Protein AF-Q89GB3-F1 (afdb_monomer_lite)

pLDDT: mean 79.5, std 18.06, range [27.39, 97.56]

Sequence (181 aa):
MRTFLKKSIYDAEAQQARMQLLAVPLQLFRGLWDDLVTPKASRITFDMIQGRFGPLIEELFGLLEPVVPPRIIGGGARPPLVRAFGYGGSFIPAARQIIIEAGRSLTMIEADYHGVRRLMEPYKLEYKVRKKDNRGFEYFWAYDCTGGRTSGPGIKSFFSDELRNITATNRSFAPRDQVMF

Foldseek 3Di:
DQVVLVVDLCNVPVVLVLVVQVPDPLVVCQVVLVVDDDDPVPNDHSVNCVVCSNVVSVVVCVVVDPPPPPPDPDDDDDDPPPPPPDPPQPDDPVLVVQLVVCLVVQFWKWWQAPNDIWTWRWADWDWDQDPVVRHIWIKTWTFTCCADPPGHTGIDIDTSSRTHPMDTDPDGDDDPDHHDD

Organism: Bradyrhizobium diazoefficiens (strain JCM 10833 / BCRC 13528 / IAM 13628 / NBRC 14792 / USDA 110) (NCBI:txid224911)

Secondary structure (DSSP, 8-state):
-HHHHHHSTTTT-HHHHHHHHHT--GGGGHHHHHT----GGG---HHHHHHHHHHHHHHHHHTTS---------S-----------------HHHHHHHHHHHHTTEEEEEEETTEEEEEEEEEEEEEEETTTTEEEEEEEEEESS--SS--SEEEEEEGGG-EEEEEEEEE---SS--B-

Structure (mmCIF, N/CA/C/O backbone):
data_AF-Q89GB3-F1
#
_entry.id   AF-Q89GB3-F1
#
loop_
_atom_site.group_PDB
_atom_site.id
_atom_site.type_symbol
_atom_site.label_atom_id
_atom_site.label_alt_id
_atom_site.label_comp_id
_atom_site.label_asym_id
_atom_site.label_entity_id
_atom_site.label_seq_id
_atom_site.pdbx_PDB_ins_code
_atom_site.Cartn_x
_atom_site.Cartn_y
_atom_site.Cartn_z
_atom_site.occupancy
_atom_site.B_iso_or_equiv
_atom_site.auth_seq_id
_atom_site.auth_comp_id
_atom_site.auth_asym_id
_atom_site.auth_atom_id
_atom_site.pdbx_PDB_model_num
ATOM 1 N N . MET A 1 1 ? 10.557 15.218 -15.407 1.00 70.69 1 MET A N 1
ATOM 2 C CA . MET A 1 1 ? 10.503 14.937 -13.955 1.00 70.69 1 MET A CA 1
ATOM 3 C C . MET A 1 1 ? 9.578 15.884 -13.171 1.00 70.69 1 MET A C 1
ATOM 5 O O . MET A 1 1 ? 8.633 15.404 -12.565 1.00 70.69 1 MET A O 1
ATOM 9 N N . ARG A 1 2 ? 9.737 17.218 -13.225 1.00 76.69 2 ARG A N 1
ATOM 10 C CA . ARG A 1 2 ? 8.877 18.163 -12.464 1.00 76.69 2 ARG A CA 1
ATOM 11 C C . ARG A 1 2 ? 7.362 17.998 -12.696 1.00 76.69 2 ARG A C 1
ATOM 13 O O . ARG A 1 2 ? 6.583 18.132 -11.762 1.00 76.69 2 ARG A O 1
ATOM 20 N N . THR A 1 3 ? 6.943 17.669 -13.921 1.00 81.69 3 THR A N 1
ATOM 21 C CA . THR A 1 3 ? 5.533 17.374 -14.245 1.00 81.69 3 THR A CA 1
ATOM 22 C C . THR A 1 3 ? 5.032 16.093 -13.582 1.00 81.69 3 THR A C 1
ATOM 24 O O . THR A 1 3 ? 3.905 16.076 -13.103 1.00 81.69 3 THR A O 1
ATOM 27 N N . PHE A 1 4 ? 5.860 15.044 -13.526 1.00 81.19 4 PHE A N 1
ATOM 28 C CA . PHE A 1 4 ? 5.515 13.785 -12.860 1.00 81.19 4 PHE A CA 1
ATOM 29 C C . PHE A 1 4 ? 5.270 14.024 -11.369 1.00 81.19 4 PHE A C 1
ATOM 31 O O . PHE A 1 4 ? 4.202 13.685 -10.875 1.00 81.19 4 PHE A O 1
ATOM 38 N N . LEU A 1 5 ? 6.196 14.711 -10.692 1.00 80.44 5 LEU A N 1
ATOM 39 C CA . LEU A 1 5 ? 6.064 15.028 -9.269 1.00 80.44 5 LEU A CA 1
ATOM 40 C C . LEU A 1 5 ? 4.783 15.819 -8.975 1.00 80.44 5 LEU A C 1
ATOM 42 O O . LEU A 1 5 ? 3.970 15.356 -8.180 1.00 80.44 5 LEU A O 1
ATOM 46 N N . LYS A 1 6 ? 4.528 16.906 -9.717 1.00 78.06 6 LYS A N 1
ATOM 47 C CA . LYS A 1 6 ? 3.302 17.720 -9.599 1.00 78.06 6 LYS A CA 1
ATOM 48 C C . LYS A 1 6 ? 1.997 16.968 -9.868 1.00 78.06 6 LYS A C 1
ATOM 50 O O . LYS A 1 6 ? 0.943 17.389 -9.401 1.00 78.06 6 LYS A O 1
ATOM 55 N N . LYS A 1 7 ? 2.034 15.932 -10.708 1.00 78.38 7 LYS A N 1
ATOM 56 C CA . LYS A 1 7 ? 0.864 15.103 -11.042 1.00 78.38 7 LYS A CA 1
ATOM 57 C C . LYS A 1 7 ? 0.724 13.894 -10.118 1.00 78.38 7 LYS A C 1
ATOM 59 O O . LYS A 1 7 ? -0.302 13.225 -10.165 1.00 78.38 7 LYS A O 1
ATOM 64 N N . SER A 1 8 ? 1.733 13.629 -9.297 1.00 72.94 8 SER A N 1
ATOM 65 C CA . SER A 1 8 ? 1.753 12.556 -8.313 1.00 72.94 8 SER A CA 1
ATOM 66 C C . SER A 1 8 ? 1.441 13.082 -6.913 1.00 72.94 8 SER A C 1
ATOM 68 O O . SER A 1 8 ? 1.284 14.280 -6.686 1.00 72.94 8 SER A O 1
ATOM 70 N N . ILE A 1 9 ? 1.411 12.165 -5.953 1.00 71.81 9 ILE A N 1
ATOM 71 C CA . ILE A 1 9 ? 1.274 12.479 -4.531 1.00 71.81 9 ILE A CA 1
ATOM 72 C C . ILE A 1 9 ? 2.599 12.910 -3.872 1.00 71.81 9 ILE A C 1
ATOM 74 O O . ILE A 1 9 ? 2.617 13.219 -2.685 1.00 71.81 9 ILE A O 1
ATOM 78 N N . TYR A 1 10 ? 3.695 12.932 -4.640 1.00 73.75 10 TYR A N 1
ATOM 79 C CA . TYR A 1 10 ? 5.068 13.104 -4.160 1.00 73.75 10 TYR A CA 1
ATOM 80 C C . TYR A 1 10 ? 5.682 14.470 -4.505 1.00 73.75 10 TYR A C 1
ATOM 82 O O . TYR A 1 10 ? 6.902 14.607 -4.471 1.00 73.75 10 TYR A O 1
ATOM 90 N N . ASP A 1 11 ? 4.877 15.485 -4.849 1.00 71.44 11 ASP A N 1
ATOM 91 C CA . ASP A 1 11 ? 5.375 16.812 -5.266 1.00 71.44 11 ASP A CA 1
ATOM 92 C C . ASP A 1 11 ? 6.376 17.409 -4.262 1.00 71.44 11 ASP A C 1
ATOM 94 O O . ASP A 1 11 ? 7.478 17.815 -4.630 1.00 71.44 11 ASP A O 1
ATOM 98 N N . ALA A 1 12 ? 6.031 17.377 -2.972 1.00 68.94 12 ALA A N 1
ATOM 99 C CA . ALA A 1 12 ? 6.887 17.872 -1.895 1.00 68.94 12 ALA A CA 1
ATOM 100 C C . ALA A 1 12 ? 8.022 16.904 -1.495 1.00 68.94 12 ALA A C 1
ATOM 102 O O . ALA A 1 12 ? 8.939 17.302 -0.779 1.00 68.94 12 ALA A O 1
ATOM 103 N N . GLU A 1 13 ? 7.965 15.637 -1.917 1.00 74.62 13 GLU A N 1
ATOM 104 C CA . GLU A 1 13 ? 8.767 14.538 -1.360 1.00 74.62 13 GLU A CA 1
ATOM 105 C C . GLU A 1 13 ? 9.321 13.625 -2.470 1.00 74.62 13 GLU A C 1
ATOM 107 O O . GLU A 1 13 ? 9.108 12.414 -2.491 1.00 74.62 13 GLU A O 1
ATOM 112 N N . ALA A 1 14 ? 10.080 14.211 -3.403 1.00 80.06 14 ALA A N 1
ATOM 113 C CA . ALA A 1 14 ? 10.637 13.509 -4.566 1.00 80.06 14 ALA A CA 1
ATOM 114 C C . ALA A 1 14 ? 11.432 12.237 -4.207 1.00 80.06 14 ALA A C 1
ATOM 116 O O . ALA A 1 14 ? 11.339 11.228 -4.904 1.00 80.06 14 ALA A O 1
ATOM 117 N N . GLN A 1 15 ? 12.169 12.246 -3.093 1.00 79.38 15 GLN A N 1
ATOM 118 C CA . GLN A 1 15 ? 12.932 11.076 -2.644 1.00 79.38 15 GLN A CA 1
ATOM 119 C C . GLN A 1 15 ? 12.036 9.878 -2.301 1.00 79.38 15 GLN A C 1
ATOM 121 O O . GLN A 1 15 ? 12.431 8.734 -2.521 1.00 79.38 15 GLN A O 1
ATOM 126 N N . GLN A 1 16 ? 10.801 10.107 -1.843 1.00 74.25 16 GLN A N 1
ATOM 127 C CA . GLN A 1 16 ? 9.854 9.012 -1.637 1.00 74.25 16 GLN A CA 1
ATOM 128 C C . GLN A 1 16 ? 9.406 8.395 -2.963 1.00 74.25 16 GLN A C 1
ATOM 130 O O . GLN A 1 16 ? 9.370 7.171 -3.073 1.00 74.25 16 GLN A O 1
ATOM 135 N N . ALA A 1 17 ? 9.141 9.212 -3.990 1.00 81.69 17 ALA A N 1
ATOM 136 C CA . ALA A 1 17 ? 8.826 8.705 -5.326 1.00 81.69 17 ALA A CA 1
ATOM 137 C C . ALA A 1 17 ? 9.964 7.846 -5.894 1.00 81.69 17 ALA A C 1
ATOM 139 O O . ALA A 1 17 ? 9.706 6.792 -6.472 1.00 81.69 17 ALA A O 1
ATOM 140 N N . ARG A 1 18 ? 11.221 8.262 -5.684 1.00 84.31 18 ARG A N 1
ATOM 141 C CA . ARG A 1 18 ? 12.405 7.474 -6.059 1.00 84.31 18 ARG A CA 1
ATOM 142 C C . ARG A 1 18 ? 12.393 6.104 -5.386 1.00 84.31 18 ARG A C 1
ATOM 144 O O . ARG A 1 18 ? 12.472 5.093 -6.076 1.00 84.31 18 ARG A O 1
ATOM 151 N N . MET A 1 19 ? 12.234 6.064 -4.060 1.00 81.62 19 MET A N 1
ATOM 152 C CA . MET A 1 19 ? 12.183 4.801 -3.313 1.00 81.62 19 MET A CA 1
ATOM 153 C C . MET A 1 19 ? 11.048 3.886 -3.790 1.00 81.62 19 MET A C 1
ATOM 155 O O . MET A 1 19 ? 11.241 2.678 -3.872 1.00 81.62 19 MET A O 1
ATOM 159 N N . GLN A 1 20 ? 9.886 4.445 -4.145 1.00 79.12 20 GLN A N 1
ATOM 160 C CA . GLN A 1 20 ? 8.773 3.664 -4.696 1.00 79.12 20 GLN A CA 1
ATOM 161 C C . GLN A 1 20 ? 9.097 3.019 -6.027 1.00 79.12 20 GLN A C 1
ATOM 163 O O . GLN A 1 20 ? 8.836 1.835 -6.213 1.00 79.12 20 GLN A O 1
ATOM 168 N N . LEU A 1 21 ? 9.645 3.803 -6.951 1.00 86.25 21 LEU A N 1
ATOM 169 C CA . LEU A 1 21 ? 9.973 3.310 -8.278 1.00 86.25 21 LEU A CA 1
ATOM 170 C C . LEU A 1 21 ? 11.016 2.197 -8.177 1.00 86.25 21 LEU A C 1
ATOM 172 O O . LEU A 1 21 ? 10.836 1.155 -8.791 1.00 86.25 21 LEU A O 1
ATOM 176 N N . LEU A 1 22 ? 12.029 2.362 -7.324 1.00 87.12 22 LEU A N 1
ATOM 177 C CA . LEU A 1 22 ? 13.048 1.338 -7.081 1.00 87.12 22 LEU A CA 1
ATOM 178 C C . LEU A 1 22 ? 12.510 0.078 -6.383 1.00 87.12 22 LEU A C 1
ATOM 180 O O . LEU A 1 22 ? 13.074 -0.996 -6.565 1.00 87.12 22 LEU A O 1
ATOM 184 N N . ALA A 1 23 ? 11.426 0.184 -5.611 1.00 82.12 23 ALA A N 1
ATOM 185 C CA . ALA A 1 23 ? 10.807 -0.951 -4.926 1.00 82.12 23 ALA A CA 1
ATOM 186 C C . ALA A 1 23 ? 9.900 -1.808 -5.831 1.00 82.12 23 ALA A C 1
ATOM 188 O O . ALA A 1 23 ? 9.367 -2.817 -5.370 1.00 82.12 23 ALA A O 1
ATOM 189 N N . VAL A 1 24 ? 9.693 -1.429 -7.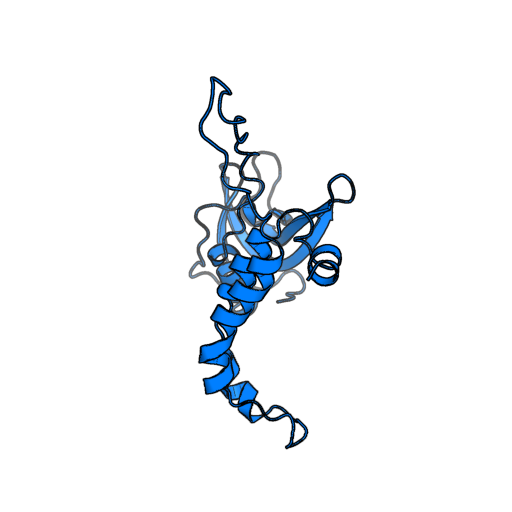099 1.00 84.38 24 VAL A N 1
ATOM 190 C CA . VAL A 1 24 ? 8.841 -2.186 -8.026 1.00 84.38 24 VAL A CA 1
ATOM 191 C C . VAL A 1 24 ? 9.457 -3.568 -8.305 1.00 84.38 24 VAL A C 1
ATOM 193 O O . VAL A 1 24 ? 10.571 -3.645 -8.830 1.00 84.38 24 VAL A O 1
ATOM 196 N N . PRO A 1 25 ? 8.739 -4.678 -8.039 1.00 82.94 25 PRO A N 1
ATOM 197 C CA . PRO A 1 25 ? 9.232 -6.026 -8.302 1.00 82.94 25 PRO A CA 1
ATOM 198 C C . PRO A 1 25 ? 9.104 -6.363 -9.797 1.00 82.94 25 PRO A C 1
ATOM 200 O O . PRO A 1 25 ? 8.231 -7.128 -10.205 1.00 82.94 25 PRO A O 1
ATOM 203 N N . LEU A 1 26 ? 9.982 -5.787 -10.629 1.00 87.00 26 LEU A N 1
ATOM 204 C CA . LEU A 1 26 ? 9.933 -5.907 -12.095 1.00 87.00 26 LEU A CA 1
ATOM 205 C C . LEU A 1 26 ? 9.811 -7.352 -12.586 1.00 87.00 26 LEU A C 1
ATOM 207 O O . LEU A 1 26 ? 9.133 -7.603 -13.577 1.00 87.00 26 LEU A O 1
ATOM 211 N N . GLN A 1 27 ? 10.412 -8.305 -11.871 1.00 85.94 27 GLN A N 1
ATOM 212 C CA . GLN A 1 27 ? 10.393 -9.724 -12.222 1.00 85.94 27 GLN A CA 1
ATOM 213 C C . GLN A 1 27 ? 8.976 -10.298 -12.378 1.00 85.94 27 GLN A C 1
ATOM 215 O O . GLN A 1 27 ? 8.769 -11.161 -13.230 1.00 85.94 27 GLN A O 1
ATOM 220 N N . LEU A 1 28 ? 7.995 -9.796 -11.617 1.00 84.25 28 LEU A N 1
ATOM 221 C CA . LEU A 1 28 ? 6.600 -10.245 -11.712 1.00 84.25 28 LEU A CA 1
ATOM 222 C C . LEU A 1 28 ? 5.970 -9.928 -13.075 1.00 84.25 28 LEU A C 1
ATOM 224 O O . LEU A 1 28 ? 5.024 -10.590 -13.488 1.00 84.25 28 LEU A O 1
ATOM 228 N N . PHE A 1 29 ? 6.513 -8.948 -13.798 1.00 87.44 29 PHE A N 1
ATOM 229 C CA . PHE A 1 29 ? 6.014 -8.538 -15.106 1.00 87.44 29 PHE A CA 1
ATOM 230 C C . PHE A 1 29 ? 6.623 -9.331 -16.262 1.00 87.44 29 PHE A C 1
ATOM 232 O O . PHE A 1 29 ? 6.220 -9.105 -17.397 1.00 87.44 29 PHE A O 1
ATOM 239 N N . ARG A 1 30 ? 7.560 -10.261 -16.016 1.00 86.25 30 ARG A N 1
ATOM 240 C CA . ARG A 1 30 ? 8.229 -11.010 -17.093 1.00 86.25 30 ARG A CA 1
ATOM 241 C C . ARG A 1 30 ? 7.231 -11.737 -17.995 1.00 86.25 30 ARG A C 1
ATOM 243 O O . ARG A 1 30 ? 7.319 -11.593 -19.205 1.00 86.25 30 ARG A O 1
ATOM 250 N N . GLY A 1 31 ? 6.264 -12.448 -17.411 1.00 86.00 31 GLY A N 1
ATOM 251 C CA . GLY A 1 31 ? 5.242 -13.163 -18.185 1.00 86.00 31 GLY A CA 1
ATOM 252 C C . GLY A 1 31 ? 4.360 -12.228 -19.017 1.00 86.00 31 GLY A C 1
ATOM 253 O O . GLY A 1 31 ? 4.071 -12.521 -20.166 1.00 86.00 31 GLY A O 1
ATOM 254 N N . LEU A 1 32 ? 4.015 -11.057 -18.470 1.00 85.62 32 LEU A N 1
ATOM 255 C CA . LEU A 1 32 ? 3.232 -10.036 -19.178 1.00 85.62 32 LEU A CA 1
ATOM 256 C C . LEU A 1 32 ? 4.041 -9.318 -20.267 1.00 85.62 32 LEU A C 1
ATOM 258 O O . LEU A 1 32 ? 3.467 -8.724 -21.177 1.00 85.62 32 LEU A O 1
ATOM 262 N N . TRP A 1 33 ? 5.372 -9.325 -20.161 1.00 87.25 33 TRP A N 1
ATOM 263 C CA . TRP A 1 33 ? 6.248 -8.621 -21.092 1.00 87.25 33 TRP A CA 1
ATOM 264 C C . TRP A 1 33 ? 6.216 -9.236 -22.489 1.00 87.25 33 TRP A C 1
ATOM 266 O O . TRP A 1 33 ? 6.297 -8.516 -23.486 1.00 87.25 33 TRP A O 1
ATOM 276 N N . ASP A 1 34 ? 6.071 -10.557 -22.558 1.00 82.69 34 ASP A N 1
ATOM 277 C CA . ASP A 1 34 ? 6.014 -11.291 -23.820 1.00 82.69 34 ASP A CA 1
ATOM 278 C C . ASP A 1 34 ? 4.679 -11.087 -24.554 1.00 82.69 34 ASP A C 1
ATOM 280 O O . ASP A 1 34 ? 4.653 -11.106 -25.788 1.00 82.69 34 ASP A O 1
ATOM 284 N N . ASP A 1 35 ? 3.615 -10.768 -23.812 1.00 86.25 35 ASP A N 1
ATOM 285 C CA . ASP A 1 35 ? 2.279 -10.465 -24.337 1.00 86.25 35 ASP A CA 1
ATOM 286 C C . ASP A 1 35 ? 2.132 -9.009 -24.824 1.00 86.25 35 ASP A C 1
ATOM 288 O O . ASP A 1 35 ? 1.107 -8.623 -25.397 1.00 86.25 35 ASP A O 1
ATOM 292 N N . LEU A 1 36 ? 3.148 -8.164 -24.611 1.00 84.38 36 LEU A N 1
ATOM 293 C CA . LEU A 1 36 ? 3.083 -6.741 -24.928 1.00 84.38 36 LEU A CA 1
ATOM 294 C C . LEU A 1 36 ? 3.081 -6.497 -26.449 1.00 84.38 36 LEU A C 1
ATOM 296 O O . LEU A 1 36 ? 4.088 -6.663 -27.146 1.00 84.38 36 LEU A O 1
ATOM 300 N N . VAL A 1 37 ? 1.957 -6.004 -26.972 1.00 85.88 37 VAL A N 1
ATOM 301 C CA . VAL A 1 37 ? 1.833 -5.615 -28.383 1.00 85.88 37 VAL A CA 1
ATOM 302 C C . VAL A 1 37 ? 2.555 -4.288 -28.619 1.00 85.88 37 VAL A C 1
ATOM 304 O O . VAL A 1 37 ? 2.092 -3.226 -28.207 1.00 85.88 37 VAL A O 1
ATOM 307 N N . THR A 1 38 ? 3.700 -4.338 -29.304 1.00 84.75 38 THR A N 1
ATOM 308 C CA . THR A 1 38 ? 4.508 -3.154 -29.637 1.00 84.75 38 THR A CA 1
ATOM 309 C C . THR A 1 38 ? 5.015 -3.195 -31.080 1.00 84.75 38 THR A C 1
ATOM 311 O O . THR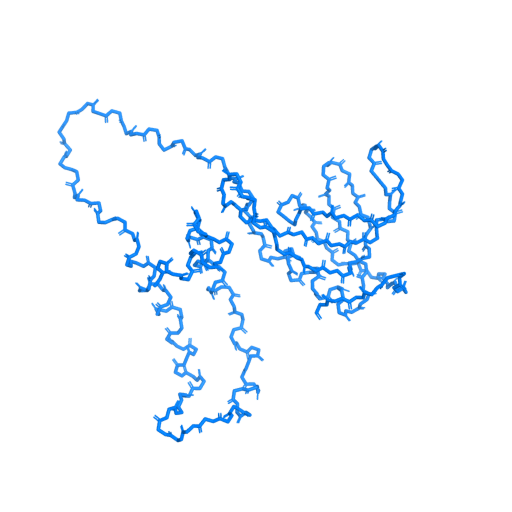 A 1 38 ? 5.232 -4.278 -31.635 1.00 84.75 38 THR A O 1
ATOM 314 N N . PRO A 1 39 ? 5.236 -2.032 -31.724 1.00 86.81 39 PRO A N 1
ATOM 315 C CA . PRO A 1 39 ? 5.931 -1.977 -33.005 1.00 86.81 39 PRO A CA 1
ATOM 316 C C . PRO A 1 39 ? 7.321 -2.613 -32.892 1.00 86.81 39 PRO A C 1
ATOM 318 O O . PRO A 1 39 ? 8.047 -2.340 -31.938 1.00 86.81 39 PRO A O 1
ATOM 321 N N . LYS A 1 40 ? 7.733 -3.411 -33.890 1.00 79.19 40 LYS A N 1
ATOM 322 C CA . LYS A 1 40 ? 9.026 -4.131 -33.870 1.00 79.19 40 LYS A CA 1
ATOM 323 C C . LYS A 1 40 ? 10.223 -3.217 -33.569 1.00 79.19 40 LYS A C 1
ATOM 325 O O . LYS A 1 40 ? 11.124 -3.622 -32.846 1.00 79.19 40 LYS A O 1
ATOM 330 N N . ALA A 1 41 ? 10.204 -1.986 -34.082 1.00 81.69 41 ALA A N 1
ATOM 331 C CA . ALA A 1 41 ? 11.261 -0.993 -33.878 1.00 81.69 41 ALA A CA 1
ATOM 332 C C . ALA A 1 41 ? 11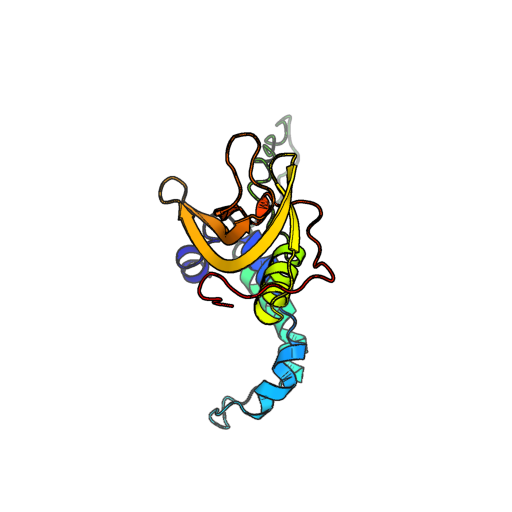.367 -0.473 -32.430 1.00 81.69 41 ALA A C 1
ATOM 334 O O . ALA A 1 41 ? 12.399 0.066 -32.046 1.00 81.69 41 ALA A O 1
ATOM 335 N N . SER A 1 42 ? 10.316 -0.632 -31.626 1.00 82.12 42 SER A N 1
ATOM 336 C CA . SER A 1 42 ? 10.244 -0.178 -30.233 1.00 82.12 42 SER A CA 1
ATOM 337 C C . SER A 1 42 ? 10.330 -1.337 -29.236 1.00 82.12 42 SER A C 1
ATOM 339 O O . SER A 1 42 ? 10.079 -1.138 -28.048 1.00 82.12 42 SER A O 1
ATOM 341 N N . ARG A 1 43 ? 10.661 -2.552 -29.699 1.00 80.06 43 ARG A N 1
ATOM 342 C CA . ARG A 1 43 ? 10.719 -3.742 -28.848 1.00 80.06 43 ARG A CA 1
ATOM 343 C C . ARG A 1 43 ? 11.970 -3.699 -27.972 1.00 80.06 43 ARG A C 1
ATOM 345 O O . ARG A 1 43 ? 13.087 -3.906 -28.433 1.00 80.06 43 ARG A O 1
ATOM 352 N N . ILE A 1 44 ? 11.756 -3.441 -26.690 1.00 86.75 44 ILE A N 1
ATOM 353 C CA . ILE A 1 44 ? 12.775 -3.466 -25.643 1.00 86.75 44 ILE A CA 1
ATOM 354 C C . ILE A 1 44 ? 12.702 -4.843 -24.972 1.00 86.75 44 ILE A C 1
ATOM 356 O O . ILE A 1 44 ? 11.618 -5.288 -24.585 1.00 86.75 44 ILE A O 1
ATOM 360 N N . THR A 1 45 ? 13.834 -5.541 -24.856 1.00 88.69 45 THR A N 1
ATOM 361 C CA . THR A 1 45 ? 13.871 -6.841 -24.171 1.00 88.69 45 THR A CA 1
ATOM 362 C C . THR A 1 45 ? 13.704 -6.660 -22.667 1.00 88.69 45 THR A C 1
ATOM 364 O O . THR A 1 45 ? 14.171 -5.675 -22.089 1.00 88.69 45 THR A O 1
ATOM 367 N N . PHE A 1 46 ? 13.061 -7.631 -22.019 1.00 90.56 46 PHE A N 1
ATOM 368 C CA . PHE A 1 46 ? 12.846 -7.584 -20.575 1.00 90.56 46 PHE A CA 1
ATOM 369 C C . PHE A 1 46 ? 14.172 -7.510 -19.803 1.00 90.56 46 PHE A C 1
ATOM 371 O O . PHE A 1 46 ? 14.315 -6.680 -18.909 1.00 90.56 46 PHE A O 1
ATOM 378 N N . ASP A 1 47 ? 15.178 -8.296 -20.206 1.00 90.56 47 ASP A N 1
ATOM 379 C CA . ASP A 1 47 ? 16.502 -8.291 -19.567 1.00 90.56 47 ASP A CA 1
ATOM 380 C C . ASP A 1 47 ? 17.178 -6.913 -19.652 1.00 90.56 47 ASP A C 1
ATOM 382 O O . ASP A 1 47 ? 17.813 -6.463 -18.696 1.00 90.56 47 ASP A O 1
ATOM 386 N N . MET A 1 48 ? 16.990 -6.193 -20.767 1.00 89.62 48 MET A N 1
ATOM 387 C CA . MET A 1 48 ? 17.513 -4.834 -20.912 1.00 89.62 48 MET A CA 1
ATOM 388 C C . MET A 1 48 ? 16.845 -3.864 -19.933 1.00 89.62 48 MET A C 1
ATOM 390 O O . MET A 1 48 ? 17.525 -3.008 -19.370 1.00 89.62 48 MET A O 1
ATOM 394 N N . ILE A 1 49 ? 15.538 -3.991 -19.700 1.00 90.12 49 ILE A N 1
ATOM 395 C CA . ILE A 1 49 ? 14.824 -3.158 -18.720 1.00 90.12 49 ILE A CA 1
ATOM 396 C C . ILE A 1 49 ? 15.257 -3.508 -17.314 1.00 90.12 49 ILE A C 1
ATOM 398 O O . ILE A 1 49 ? 15.567 -2.609 -16.542 1.00 90.12 49 ILE A O 1
ATOM 402 N N . GLN A 1 50 ? 15.325 -4.794 -16.993 1.00 89.94 50 GLN A N 1
ATOM 403 C CA . GLN A 1 50 ? 15.737 -5.254 -15.677 1.00 89.94 50 GLN A CA 1
ATOM 404 C C . GLN A 1 50 ? 17.131 -4.721 -15.310 1.00 89.94 50 GLN A C 1
ATOM 406 O O . GLN A 1 50 ? 17.333 -4.275 -14.184 1.00 89.94 50 GLN A O 1
ATOM 411 N N . GLY A 1 51 ? 18.061 -4.679 -16.271 1.00 90.69 51 GLY A N 1
ATOM 412 C CA . GLY A 1 51 ? 19.394 -4.110 -16.065 1.00 90.69 51 GLY A CA 1
ATOM 413 C C . GLY A 1 51 ? 19.451 -2.577 -16.037 1.00 90.69 51 GLY A C 1
ATOM 414 O O . GLY A 1 51 ? 20.335 -2.016 -15.393 1.00 90.69 51 GLY A O 1
ATOM 415 N N . ARG A 1 52 ? 18.539 -1.876 -16.725 1.00 92.31 52 ARG A N 1
ATOM 416 C CA . ARG A 1 52 ? 18.607 -0.408 -16.887 1.00 92.31 52 ARG A CA 1
ATOM 417 C C . ARG A 1 52 ? 17.642 0.382 -16.021 1.00 92.31 52 ARG A C 1
ATOM 419 O O . ARG A 1 52 ? 17.877 1.565 -15.809 1.00 92.31 52 ARG A O 1
ATOM 426 N N . PHE A 1 53 ? 16.573 -0.227 -15.527 1.00 91.88 53 PHE A N 1
ATOM 427 C CA . PHE A 1 53 ? 15.515 0.495 -14.833 1.00 91.88 53 PHE A CA 1
ATOM 428 C C . PHE A 1 53 ? 16.035 1.215 -13.587 1.00 91.88 53 PHE A C 1
ATOM 430 O O . PHE A 1 53 ? 15.861 2.424 -13.480 1.00 91.88 53 PHE A O 1
ATOM 437 N N . GLY A 1 54 ? 16.732 0.507 -12.693 1.00 91.50 54 GLY A N 1
ATOM 438 C CA . GLY A 1 54 ? 17.334 1.106 -11.497 1.00 91.50 54 GLY A CA 1
ATOM 439 C C . GLY A 1 54 ? 18.252 2.289 -11.831 1.00 91.50 54 GLY A C 1
ATOM 440 O O . GLY A 1 54 ? 17.958 3.400 -11.393 1.00 91.50 54 GLY A O 1
ATOM 441 N N . PRO A 1 55 ? 19.297 2.097 -12.663 1.00 93.06 55 PRO A N 1
ATOM 442 C CA . PRO A 1 55 ? 20.182 3.180 -13.094 1.00 93.06 55 PRO A CA 1
ATOM 443 C C . PRO A 1 55 ? 19.456 4.379 -13.718 1.00 93.06 55 PRO A C 1
ATOM 445 O O . PRO A 1 55 ? 19.748 5.516 -13.366 1.00 93.06 55 PRO A O 1
ATOM 448 N N . LEU A 1 56 ? 18.459 4.148 -14.580 1.00 91.62 56 LEU A N 1
ATOM 449 C CA . LEU A 1 56 ? 17.680 5.231 -15.190 1.00 91.62 56 LEU A CA 1
ATOM 450 C C . LEU A 1 56 ? 16.878 6.023 -14.154 1.00 91.62 56 LEU A C 1
ATOM 452 O O . LEU A 1 56 ? 16.764 7.241 -14.274 1.00 91.62 56 LEU A O 1
ATOM 456 N N . ILE A 1 57 ? 16.316 5.356 -13.142 1.00 90.44 57 ILE A N 1
ATOM 457 C CA . ILE A 1 57 ? 15.653 6.045 -12.031 1.00 90.44 57 ILE A CA 1
ATOM 458 C C . ILE A 1 57 ? 16.673 6.876 -11.245 1.00 90.44 57 ILE A C 1
ATOM 460 O O . ILE A 1 57 ? 16.397 8.038 -10.953 1.00 90.44 57 ILE A O 1
ATOM 464 N N . GLU A 1 58 ? 17.856 6.338 -10.952 1.00 89.69 58 GLU A N 1
ATOM 465 C CA . GLU A 1 58 ? 18.915 7.088 -10.266 1.00 89.69 58 GLU A CA 1
ATOM 466 C C . GLU A 1 58 ? 19.330 8.345 -11.038 1.00 89.69 58 GLU A C 1
ATOM 468 O O . GLU A 1 58 ? 19.309 9.443 -10.485 1.00 89.69 58 GLU A O 1
ATOM 473 N N . GLU A 1 59 ? 19.613 8.216 -12.335 1.00 89.62 59 GLU A N 1
ATOM 474 C CA . GLU A 1 59 ? 19.955 9.343 -13.209 1.00 89.62 59 GLU A CA 1
ATOM 475 C C . GLU A 1 59 ? 18.839 10.395 -13.234 1.00 89.62 59 GLU A C 1
ATOM 477 O O . GLU A 1 59 ? 19.078 11.593 -13.074 1.00 89.62 59 GLU A O 1
ATOM 482 N N . LEU A 1 60 ? 17.593 9.947 -13.389 1.00 87.38 60 LEU A N 1
ATOM 483 C CA . LEU A 1 60 ? 16.429 10.815 -13.508 1.00 87.38 60 LEU A CA 1
ATOM 484 C C . LEU A 1 60 ? 16.168 11.636 -12.234 1.00 87.38 60 LEU A C 1
ATOM 486 O O . LEU A 1 60 ? 15.709 12.780 -12.329 1.00 87.38 60 LEU A O 1
ATOM 490 N N . PHE A 1 61 ? 16.439 11.069 -11.055 1.00 86.19 61 PHE A N 1
ATOM 491 C CA . PHE A 1 61 ? 16.333 11.778 -9.778 1.00 86.19 61 PHE A CA 1
ATOM 492 C C . PHE A 1 61 ? 17.601 12.560 -9.419 1.00 86.19 61 PHE A C 1
ATOM 494 O O . PHE A 1 61 ? 17.477 13.594 -8.765 1.00 86.19 61 PHE A O 1
ATOM 501 N N . GLY A 1 62 ? 18.777 12.168 -9.917 1.00 82.69 62 GLY A N 1
ATOM 502 C CA . GLY A 1 62 ? 20.005 12.963 -9.820 1.00 82.69 62 GLY A CA 1
ATOM 503 C C . GLY A 1 62 ? 19.860 14.353 -10.454 1.00 82.69 62 GLY A C 1
ATOM 504 O O . GLY A 1 62 ? 20.393 15.330 -9.939 1.00 82.69 62 GLY A O 1
ATOM 505 N N . LEU A 1 63 ? 19.028 14.487 -11.495 1.00 81.38 63 LEU A N 1
ATOM 506 C CA . LEU A 1 63 ? 18.675 15.785 -12.099 1.00 81.38 63 LEU A CA 1
ATOM 507 C C . LEU A 1 63 ? 17.909 16.737 -11.160 1.00 81.38 63 LEU A C 1
ATOM 509 O O . LEU A 1 63 ? 17.748 17.915 -11.483 1.00 81.38 63 LEU A O 1
ATOM 513 N N . LEU A 1 64 ? 17.364 16.234 -10.049 1.00 74.44 64 LEU A N 1
ATOM 514 C CA . LEU A 1 64 ? 16.647 17.030 -9.050 1.00 74.44 64 LEU A CA 1
ATOM 515 C C . LEU A 1 64 ? 17.519 17.420 -7.858 1.00 74.44 64 LEU A C 1
ATOM 517 O O . LEU A 1 64 ? 17.102 18.281 -7.079 1.00 74.44 64 LEU A O 1
ATOM 521 N N . GLU A 1 65 ? 18.678 16.784 -7.679 1.00 64.12 65 GLU A N 1
ATOM 522 C CA . GLU A 1 65 ? 19.562 17.128 -6.576 1.00 64.12 65 GLU A CA 1
ATOM 523 C C . GLU A 1 65 ? 20.136 18.529 -6.812 1.00 64.12 65 GLU A C 1
ATOM 525 O O . GLU A 1 65 ? 20.647 18.824 -7.897 1.00 64.12 65 GLU A O 1
ATOM 530 N N . PRO A 1 66 ? 20.042 19.441 -5.829 1.00 56.91 66 PRO A N 1
ATOM 531 C CA . PRO A 1 66 ? 20.732 20.708 -5.945 1.00 56.91 66 PRO A CA 1
ATOM 532 C C . PRO A 1 66 ? 22.228 20.412 -6.032 1.00 56.91 66 PRO A C 1
ATOM 534 O O . PRO A 1 66 ? 22.783 19.770 -5.142 1.00 56.91 66 PRO A O 1
ATOM 537 N N . VAL A 1 67 ? 22.888 20.909 -7.081 1.00 49.00 67 VAL A N 1
ATOM 538 C CA . VAL A 1 67 ? 24.351 20.992 -7.116 1.00 49.00 67 VAL A CA 1
ATOM 539 C C . VAL A 1 67 ? 24.750 21.813 -5.896 1.00 49.00 67 VAL A C 1
ATOM 541 O O . VAL A 1 67 ? 24.565 23.028 -5.876 1.00 49.00 67 VAL A O 1
ATOM 544 N N . VAL A 1 68 ? 25.219 21.154 -4.837 1.00 50.53 68 VAL A N 1
ATOM 545 C CA . VAL A 1 68 ? 25.791 21.840 -3.683 1.00 50.53 68 VAL A CA 1
ATOM 546 C C . VAL A 1 68 ? 27.176 22.287 -4.144 1.00 50.53 68 VAL A C 1
ATOM 548 O O . VAL A 1 68 ? 28.044 21.427 -4.301 1.00 50.53 68 VAL A O 1
ATOM 551 N N . PRO A 1 69 ? 27.424 23.585 -4.418 1.00 43.41 69 PRO A N 1
ATOM 552 C CA . PRO A 1 69 ? 28.787 24.017 -4.676 1.00 43.41 69 PRO A CA 1
ATOM 553 C C . PRO A 1 69 ? 29.627 23.655 -3.444 1.00 43.41 69 PRO A C 1
ATOM 555 O O . PRO A 1 69 ? 29.127 23.804 -2.320 1.00 43.41 69 PRO A O 1
ATOM 558 N N . PRO A 1 70 ? 30.868 23.165 -3.615 1.00 43.53 70 PRO A N 1
ATOM 559 C CA . PRO A 1 70 ? 31.723 22.842 -2.484 1.00 43.53 70 PRO A CA 1
ATOM 560 C C . PRO A 1 70 ? 31.836 24.087 -1.603 1.00 43.53 70 PRO A C 1
ATOM 562 O O . PRO A 1 70 ? 32.375 25.117 -2.008 1.00 43.53 70 PRO A O 1
ATOM 565 N N . ARG A 1 71 ? 31.252 24.020 -0.402 1.00 47.47 71 ARG A N 1
ATOM 566 C CA . ARG A 1 71 ? 31.377 25.090 0.583 1.00 47.47 71 ARG A CA 1
ATOM 567 C C . ARG A 1 71 ? 32.834 25.117 1.018 1.00 47.47 71 ARG A C 1
ATOM 569 O O . ARG A 1 71 ? 33.292 24.198 1.692 1.00 47.47 71 ARG A O 1
ATOM 576 N N . ILE A 1 72 ? 33.546 26.170 0.630 1.00 47.66 72 ILE A N 1
ATOM 577 C CA . ILE A 1 72 ? 34.846 26.516 1.200 1.00 47.66 72 ILE A CA 1
ATOM 578 C C . ILE A 1 72 ? 34.644 26.620 2.717 1.00 47.66 72 ILE A C 1
ATOM 580 O O . ILE A 1 72 ? 33.835 27.420 3.192 1.00 47.66 72 ILE A O 1
ATOM 584 N N . ILE A 1 73 ? 35.327 25.758 3.472 1.00 46.75 73 ILE A N 1
ATOM 585 C CA . ILE A 1 73 ? 35.288 25.729 4.936 1.00 46.75 73 ILE A CA 1
ATOM 586 C C . ILE A 1 73 ? 36.071 26.949 5.429 1.00 46.75 73 ILE A C 1
ATOM 588 O O . ILE A 1 73 ? 37.278 26.897 5.634 1.00 46.75 73 ILE A O 1
ATOM 592 N N . GLY A 1 74 ? 35.373 28.072 5.570 1.00 41.28 74 GLY A N 1
ATOM 593 C CA . GLY A 1 74 ? 35.904 29.311 6.118 1.00 41.28 74 GLY A CA 1
ATOM 594 C C . GLY A 1 74 ? 34.879 29.957 7.039 1.00 41.28 74 GLY A C 1
ATOM 595 O O . GLY A 1 74 ? 33.967 30.629 6.574 1.00 41.28 74 GLY A O 1
ATOM 596 N N . GLY A 1 75 ? 35.049 29.752 8.347 1.00 40.47 75 GLY A N 1
ATOM 597 C CA . GLY A 1 75 ? 34.448 30.586 9.389 1.00 40.47 75 GLY A CA 1
ATOM 598 C C . GLY A 1 75 ? 33.031 30.214 9.836 1.00 40.47 75 GLY A C 1
ATOM 599 O O . GLY A 1 75 ? 32.049 30.557 9.190 1.00 40.47 75 GLY A O 1
ATOM 600 N N . GLY A 1 76 ? 32.938 29.593 11.018 1.00 43.66 76 GLY A N 1
ATOM 601 C CA . GLY A 1 76 ? 31.958 29.910 12.073 1.00 43.66 76 GLY A CA 1
ATOM 602 C C . GLY A 1 76 ? 30.451 29.789 11.810 1.00 43.66 76 GLY A C 1
ATOM 603 O O . GLY A 1 76 ? 29.669 30.000 12.736 1.00 43.66 76 GLY A O 1
ATOM 604 N N . ALA A 1 77 ? 30.002 29.438 10.610 1.00 39.41 77 ALA A N 1
ATOM 605 C CA . ALA A 1 77 ? 28.592 29.213 10.348 1.00 39.41 77 ALA A CA 1
ATOM 606 C C . ALA A 1 77 ? 28.219 27.831 10.884 1.00 39.41 77 ALA A C 1
ATOM 608 O O . ALA A 1 77 ? 28.563 26.807 10.288 1.00 39.41 77 ALA A O 1
ATOM 609 N N . ARG A 1 78 ? 27.504 27.809 12.019 1.00 40.84 78 ARG A N 1
ATOM 610 C CA . ARG A 1 78 ? 26.739 26.635 12.456 1.00 40.84 78 ARG A CA 1
ATOM 611 C C . ARG A 1 78 ? 26.083 26.032 11.209 1.00 40.84 78 ARG A C 1
ATOM 613 O O . ARG A 1 78 ? 25.445 26.798 10.474 1.00 40.84 78 ARG A O 1
ATOM 620 N N . PRO A 1 79 ? 26.249 24.722 10.934 1.00 36.78 79 PRO A N 1
ATOM 621 C CA . PRO A 1 79 ? 25.518 24.104 9.840 1.00 36.78 79 PRO A CA 1
ATOM 622 C C . PRO A 1 79 ? 24.055 24.502 10.034 1.00 36.78 79 PRO A C 1
ATOM 624 O O . PRO A 1 79 ? 23.612 24.553 11.192 1.00 36.78 79 PRO A O 1
ATOM 627 N N . PRO A 1 80 ? 23.317 24.863 8.964 1.00 32.53 80 PRO A N 1
ATOM 628 C CA . PRO A 1 80 ? 21.888 25.021 9.124 1.00 32.53 80 PRO A CA 1
ATOM 629 C C . PRO A 1 80 ? 21.459 23.746 9.824 1.00 32.53 80 PRO A C 1
ATOM 631 O O . PRO A 1 80 ? 21.793 22.657 9.349 1.00 32.53 80 PRO A O 1
ATOM 634 N N . LEU A 1 81 ? 20.839 23.886 10.999 1.00 31.80 81 LEU A N 1
ATOM 635 C CA . LEU A 1 81 ? 20.053 22.811 11.559 1.00 31.80 81 LEU A CA 1
ATOM 636 C C . LEU A 1 81 ? 19.151 22.440 10.396 1.00 31.80 81 LEU A C 1
ATOM 638 O O . LEU A 1 81 ? 18.192 23.154 10.092 1.00 31.80 81 LEU A O 1
ATOM 642 N N . VAL A 1 82 ? 19.518 21.366 9.697 1.00 32.16 82 VAL A N 1
ATOM 643 C CA . VAL A 1 82 ? 18.579 20.550 8.974 1.00 32.16 82 VAL A CA 1
ATOM 644 C C . VAL A 1 82 ? 17.665 20.175 10.114 1.00 32.16 82 VAL A C 1
ATOM 646 O O . VAL A 1 82 ? 17.947 19.266 10.891 1.00 32.16 82 VAL A O 1
ATOM 649 N N . ARG A 1 83 ? 16.629 21.001 10.325 1.00 27.39 83 ARG A N 1
ATOM 650 C CA . ARG A 1 83 ? 15.437 20.553 11.000 1.00 27.39 83 ARG A CA 1
ATOM 651 C C . ARG A 1 83 ? 15.199 19.256 10.266 1.00 27.39 83 ARG A C 1
ATOM 653 O O . ARG A 1 83 ? 14.979 19.278 9.054 1.00 27.39 83 ARG A O 1
ATOM 660 N N . ALA A 1 84 ? 15.388 18.148 10.970 1.00 30.17 84 ALA A N 1
ATOM 661 C CA . ALA A 1 84 ? 14.729 16.918 10.633 1.00 30.17 84 ALA A CA 1
ATOM 662 C C . ALA A 1 84 ? 13.259 17.331 10.604 1.00 30.17 84 ALA A C 1
ATOM 664 O O . ALA A 1 84 ? 12.593 17.390 11.636 1.00 30.17 84 ALA A O 1
ATOM 665 N N . PHE A 1 85 ? 12.824 17.848 9.451 1.00 29.52 85 PHE A N 1
ATOM 666 C CA . PHE A 1 85 ? 11.444 18.144 9.169 1.00 29.52 85 PHE A CA 1
ATOM 667 C C . PHE A 1 85 ? 10.818 16.789 9.377 1.00 29.52 85 PHE A C 1
ATOM 669 O O . PHE A 1 85 ? 11.192 15.841 8.686 1.00 29.52 85 PHE A O 1
ATOM 676 N N . GLY A 1 86 ? 10.062 16.702 10.474 1.00 28.38 86 GLY A N 1
ATOM 677 C CA . GLY A 1 86 ? 9.677 15.445 11.081 1.00 28.38 86 GLY A CA 1
ATOM 678 C C . GLY A 1 86 ? 9.236 14.479 10.006 1.00 28.38 86 GLY A C 1
ATOM 679 O O . GLY A 1 86 ? 8.550 14.898 9.075 1.00 28.38 86 GLY A O 1
ATOM 680 N N . TYR A 1 87 ? 9.694 13.236 10.140 1.00 37.06 87 TYR A N 1
ATOM 681 C CA . TYR A 1 87 ? 9.207 12.071 9.419 1.00 37.06 87 TYR A CA 1
ATOM 682 C C . TYR A 1 87 ? 7.688 12.183 9.232 1.00 37.06 87 TYR A C 1
ATOM 684 O O . TYR A 1 87 ? 6.908 11.811 10.106 1.00 37.06 87 TYR A O 1
ATOM 692 N N . GLY A 1 88 ? 7.279 12.782 8.119 1.00 34.84 88 GLY A N 1
ATOM 693 C CA . GLY A 1 88 ? 5.895 12.966 7.737 1.00 34.84 88 GLY A CA 1
ATOM 694 C C . GLY A 1 88 ? 5.543 11.739 6.939 1.00 34.84 88 GLY A C 1
ATOM 695 O O . GLY A 1 88 ? 5.795 11.718 5.744 1.00 34.84 88 GLY A O 1
ATOM 696 N N . GLY A 1 89 ? 5.093 10.703 7.643 1.00 40.66 89 GLY A N 1
ATOM 697 C CA . GLY A 1 89 ? 4.554 9.493 7.040 1.00 40.66 89 GLY A CA 1
ATOM 698 C C . GLY A 1 89 ? 5.537 8.790 6.119 1.00 40.66 89 GLY A C 1
ATOM 699 O O . GLY A 1 89 ? 5.362 8.790 4.906 1.00 40.66 89 GLY A O 1
ATOM 700 N N . SER A 1 90 ? 6.589 8.192 6.686 1.00 43.78 90 SER A N 1
ATOM 701 C CA . SER A 1 90 ? 7.421 7.256 5.931 1.00 43.78 90 SER A CA 1
ATOM 702 C C . SER A 1 90 ? 6.511 6.158 5.401 1.00 43.78 90 SER A C 1
ATOM 704 O O . SER A 1 90 ? 6.084 5.288 6.156 1.00 43.78 90 SER A O 1
ATOM 706 N N . PHE A 1 91 ? 6.212 6.215 4.109 1.00 49.03 91 PHE A N 1
ATOM 707 C CA . PHE A 1 91 ? 5.592 5.123 3.393 1.00 49.03 91 PHE A CA 1
ATOM 708 C C . PHE A 1 91 ? 6.358 3.835 3.722 1.00 49.03 91 PHE A C 1
ATOM 710 O O . PHE A 1 91 ? 7.576 3.781 3.540 1.00 49.03 91 PHE A O 1
ATOM 717 N N . ILE A 1 92 ? 5.672 2.823 4.252 1.00 54.22 92 ILE A N 1
ATOM 718 C CA . ILE A 1 92 ? 6.257 1.505 4.498 1.00 54.22 92 ILE A CA 1
ATOM 719 C C . ILE A 1 92 ? 5.803 0.619 3.332 1.00 54.22 92 ILE A C 1
ATOM 721 O O . ILE A 1 92 ? 4.652 0.180 3.347 1.00 54.22 92 ILE A O 1
ATOM 725 N N . PRO A 1 93 ? 6.662 0.317 2.334 1.00 59.91 93 PRO A N 1
ATOM 726 C CA . PRO A 1 93 ? 6.301 -0.569 1.222 1.00 59.91 93 PRO A CA 1
ATOM 727 C C . PRO A 1 93 ? 5.692 -1.897 1.674 1.00 59.91 93 PRO A C 1
ATOM 729 O O . PRO A 1 93 ? 4.779 -2.407 1.029 1.00 59.91 93 PRO A O 1
ATOM 732 N N . ALA A 1 94 ? 6.136 -2.404 2.826 1.00 66.38 94 ALA A N 1
ATOM 733 C CA . ALA A 1 94 ? 5.612 -3.631 3.409 1.00 66.38 94 ALA A CA 1
ATOM 734 C C . ALA A 1 94 ? 4.124 -3.534 3.797 1.00 66.38 94 ALA A C 1
ATOM 736 O O . ALA A 1 94 ? 3.385 -4.486 3.569 1.00 66.38 94 ALA A O 1
ATOM 737 N N . ALA A 1 95 ? 3.657 -2.397 4.330 1.00 80.50 95 ALA A N 1
ATOM 738 C CA . ALA A 1 95 ? 2.263 -2.256 4.753 1.00 80.50 95 ALA A CA 1
ATOM 739 C C . ALA A 1 95 ? 1.306 -2.300 3.558 1.00 80.50 95 ALA A C 1
ATOM 741 O O . ALA A 1 95 ? 0.322 -3.036 3.585 1.00 80.50 95 ALA A O 1
ATOM 742 N N . ARG A 1 96 ? 1.638 -1.578 2.479 1.00 84.19 96 ARG A N 1
ATOM 743 C CA . ARG A 1 96 ? 0.853 -1.585 1.238 1.00 84.19 96 ARG A CA 1
ATOM 744 C C . ARG A 1 96 ? 0.718 -2.996 0.677 1.00 84.19 96 ARG A C 1
ATOM 746 O O . ARG A 1 96 ? -0.393 -3.408 0.357 1.00 84.19 96 ARG A O 1
ATOM 753 N N . GLN A 1 97 ? 1.834 -3.716 0.549 1.00 84.88 97 GLN A N 1
ATOM 754 C CA . GLN A 1 97 ? 1.816 -5.055 -0.034 1.00 84.88 97 GLN A CA 1
ATOM 755 C C . GLN A 1 97 ? 0.917 -5.991 0.777 1.00 84.88 97 GLN A C 1
ATOM 757 O O . GLN A 1 97 ? 0.051 -6.638 0.200 1.00 84.88 97 GLN A O 1
ATOM 762 N N . ILE A 1 98 ? 1.044 -5.971 2.109 1.00 89.62 98 ILE A N 1
ATOM 763 C CA . ILE A 1 98 ? 0.204 -6.778 3.001 1.00 89.62 98 ILE A CA 1
ATOM 764 C C . ILE A 1 98 ? -1.278 -6.421 2.838 1.00 89.62 98 ILE A C 1
ATOM 766 O O . ILE A 1 98 ? -2.101 -7.322 2.737 1.00 89.62 98 ILE A O 1
ATOM 770 N N . ILE A 1 99 ? -1.631 -5.132 2.777 1.00 91.75 99 ILE A N 1
ATOM 771 C CA . ILE A 1 99 ? -3.026 -4.690 2.601 1.00 91.75 99 ILE A CA 1
ATOM 772 C C . ILE A 1 99 ? -3.596 -5.181 1.264 1.00 91.75 99 ILE A C 1
ATOM 774 O O . ILE A 1 99 ? -4.703 -5.714 1.236 1.00 91.75 99 ILE A O 1
ATOM 778 N N . ILE A 1 100 ? -2.850 -5.012 0.167 1.00 90.06 100 ILE A N 1
ATOM 779 C CA . ILE A 1 100 ? -3.291 -5.406 -1.179 1.00 90.06 100 ILE A CA 1
ATOM 780 C C . ILE A 1 100 ? -3.436 -6.924 -1.275 1.00 90.06 100 ILE A C 1
ATOM 782 O O . ILE A 1 100 ? -4.457 -7.414 -1.756 1.00 90.06 100 ILE A O 1
ATOM 786 N N . GLU A 1 101 ? -2.428 -7.674 -0.829 1.00 91.88 101 GLU A N 1
ATOM 787 C CA . GLU A 1 101 ? -2.453 -9.137 -0.861 1.00 91.88 101 GLU A CA 1
ATOM 788 C C . GLU A 1 101 ? -3.603 -9.679 -0.020 1.00 91.88 101 GLU A C 1
ATOM 790 O O . GLU A 1 101 ? -4.403 -10.460 -0.528 1.00 91.88 101 GLU A O 1
ATOM 795 N N . ALA A 1 102 ? -3.740 -9.199 1.218 1.00 94.19 102 ALA A N 1
ATOM 796 C CA . ALA A 1 102 ? -4.800 -9.618 2.123 1.00 94.19 102 ALA A CA 1
ATOM 797 C C . ALA A 1 102 ? -6.194 -9.256 1.589 1.00 94.19 102 ALA A C 1
ATOM 799 O O . ALA A 1 102 ? -7.126 -10.050 1.697 1.00 94.19 102 ALA A O 1
ATOM 800 N N . GLY A 1 103 ? -6.336 -8.092 0.952 1.00 93.19 103 GLY A N 1
ATOM 801 C CA . GLY A 1 103 ? -7.562 -7.700 0.263 1.00 93.19 103 GLY A CA 1
ATOM 802 C C . GLY A 1 103 ? -7.926 -8.643 -0.882 1.00 93.19 103 GLY A C 1
ATOM 803 O O . GLY A 1 103 ? -9.062 -9.101 -0.967 1.00 93.19 103 GLY A O 1
ATOM 804 N N . ARG A 1 104 ? -6.958 -9.000 -1.732 1.00 93.38 104 ARG A N 1
ATOM 805 C CA . ARG A 1 104 ? -7.167 -9.939 -2.849 1.00 93.38 104 ARG A CA 1
ATOM 806 C C . ARG A 1 104 ? -7.467 -11.359 -2.382 1.00 93.38 104 ARG A C 1
ATOM 808 O O . ARG A 1 104 ? -8.260 -12.049 -3.014 1.00 93.38 104 ARG A O 1
ATOM 815 N N . SER A 1 105 ? -6.848 -11.793 -1.287 1.00 95.12 105 SER A N 1
ATOM 816 C CA . SER A 1 105 ? -7.044 -13.125 -0.710 1.00 95.12 105 SER A CA 1
ATOM 817 C C . SER A 1 105 ? -8.177 -13.193 0.318 1.00 95.12 105 SER A C 1
ATOM 819 O O . SER A 1 105 ? -8.330 -14.224 0.972 1.00 95.12 105 SER A O 1
ATOM 821 N N . LEU A 1 106 ? -8.950 -12.113 0.502 1.00 96.31 106 LEU A N 1
ATOM 822 C CA . LEU A 1 106 ? -10.016 -12.007 1.508 1.00 96.31 106 LEU A CA 1
ATOM 823 C C . LEU A 1 106 ? -9.566 -12.442 2.910 1.00 96.31 106 LEU A C 1
ATOM 825 O O . LEU A 1 106 ? -10.275 -13.134 3.641 1.00 96.31 106 LEU A O 1
ATOM 829 N N . THR A 1 107 ? -8.343 -12.064 3.269 1.00 97.44 107 THR A N 1
ATOM 830 C CA . THR A 1 107 ? -7.694 -12.396 4.535 1.00 97.44 107 THR A CA 1
ATOM 831 C C . THR A 1 107 ? -7.668 -11.168 5.437 1.00 97.44 107 THR A C 1
ATOM 833 O O . THR A 1 107 ? -7.385 -10.057 4.996 1.00 97.44 107 THR A O 1
ATOM 836 N N . MET A 1 108 ? -7.981 -11.344 6.717 1.00 97.56 108 MET A N 1
ATOM 837 C CA . MET A 1 108 ? -7.957 -10.246 7.678 1.00 97.56 108 MET A CA 1
ATOM 838 C C . MET A 1 108 ? -6.516 -9.841 7.983 1.00 97.56 108 MET A C 1
ATOM 840 O O . MET A 1 108 ? -5.612 -10.684 8.032 1.00 97.56 108 MET A O 1
ATOM 844 N N . ILE A 1 109 ? -6.317 -8.559 8.265 1.00 96.44 109 ILE A N 1
ATOM 845 C CA . ILE A 1 109 ? -5.040 -8.023 8.731 1.00 96.44 109 ILE A CA 1
ATOM 846 C C . ILE A 1 109 ? -5.146 -7.608 10.190 1.00 96.44 109 ILE A C 1
ATOM 848 O O . ILE A 1 109 ? -6.203 -7.185 10.664 1.00 96.44 109 ILE A O 1
ATOM 852 N N . GLU A 1 110 ? -4.019 -7.667 10.885 1.00 96.06 110 GLU A N 1
ATOM 853 C CA . GLU A 1 110 ? -3.864 -7.020 12.176 1.00 96.06 110 GLU A CA 1
ATOM 854 C C . GLU A 1 110 ? -2.773 -5.963 12.127 1.00 96.06 110 GLU A C 1
ATOM 856 O O . GLU A 1 110 ? -1.723 -6.179 11.526 1.00 96.06 110 GLU A O 1
ATOM 861 N N . ALA A 1 111 ? -3.005 -4.835 12.792 1.00 93.38 111 ALA A N 1
ATOM 862 C CA . ALA A 1 111 ? -2.016 -3.774 12.929 1.00 93.38 111 ALA A CA 1
ATOM 863 C C . ALA A 1 111 ? -2.268 -2.948 14.191 1.00 93.38 111 ALA A C 1
ATOM 865 O O . ALA A 1 111 ? -3.399 -2.833 14.662 1.00 93.38 111 ALA A O 1
ATOM 866 N N . ASP A 1 112 ? -1.222 -2.322 14.715 1.00 91.50 112 ASP A N 1
ATOM 867 C CA . ASP A 1 112 ? -1.352 -1.318 15.763 1.00 91.50 112 ASP A CA 1
ATOM 868 C C . ASP A 1 112 ? -1.663 0.043 15.137 1.00 91.50 112 ASP A C 1
ATOM 870 O O . ASP A 1 112 ? -0.924 0.529 14.278 1.00 91.50 112 ASP A O 1
ATOM 874 N N . TYR A 1 113 ? -2.745 0.672 15.594 1.00 90.88 113 TYR A N 1
ATOM 875 C CA . TYR A 1 113 ? -3.183 1.983 15.126 1.00 90.88 113 TYR A CA 1
ATOM 876 C C . TYR A 1 113 ? -3.577 2.878 16.305 1.00 90.88 113 TYR A C 1
ATOM 878 O O . TYR A 1 113 ? -4.496 2.563 17.070 1.00 90.88 113 TYR A O 1
ATOM 886 N N . HIS A 1 114 ? -2.850 3.987 16.483 1.00 90.12 114 HIS A N 1
ATOM 887 C CA . HIS A 1 114 ? -2.964 4.894 17.637 1.00 90.12 114 HIS A CA 1
ATOM 888 C C . HIS A 1 114 ? -2.995 4.168 18.999 1.00 90.12 114 HIS A C 1
ATOM 890 O O . HIS A 1 114 ? -3.803 4.466 19.883 1.00 90.12 114 HIS A O 1
ATOM 896 N N . GLY A 1 115 ? -2.099 3.189 19.164 1.00 88.19 115 GLY A N 1
ATOM 897 C CA . GLY A 1 115 ? -1.935 2.444 20.413 1.00 88.19 115 GLY A CA 1
ATOM 898 C C . GLY A 1 115 ? -3.062 1.457 20.712 1.00 88.19 115 GLY A C 1
ATOM 899 O O . GLY A 1 115 ? -3.286 1.150 21.880 1.00 88.19 115 GLY A O 1
ATOM 900 N N . VAL A 1 116 ? -3.794 1.000 19.694 1.00 91.56 116 VAL A N 1
ATOM 901 C CA . VAL A 1 116 ? -4.721 -0.128 19.812 1.00 91.56 116 VAL A CA 1
ATOM 902 C C . VAL A 1 116 ? -4.458 -1.117 18.685 1.00 91.56 116 VAL A C 1
ATOM 904 O O . VAL A 1 116 ? -4.368 -0.712 17.525 1.00 91.56 116 VAL A O 1
ATOM 907 N N . ARG A 1 117 ? -4.369 -2.403 19.028 1.00 94.12 117 ARG A N 1
ATOM 908 C CA . ARG A 1 117 ? -4.282 -3.502 18.065 1.00 94.12 117 ARG A CA 1
ATOM 909 C C . ARG A 1 117 ? -5.644 -3.685 17.395 1.00 94.12 117 ARG A C 1
ATOM 911 O O . ARG A 1 117 ? -6.628 -3.970 18.073 1.00 94.12 117 ARG A O 1
ATOM 918 N N . ARG A 1 118 ? -5.710 -3.472 16.085 1.00 94.44 118 ARG A N 1
ATOM 919 C CA . ARG A 1 118 ? -6.917 -3.577 15.258 1.00 94.44 118 ARG A CA 1
ATOM 920 C C . ARG A 1 118 ? -6.897 -4.882 14.487 1.00 94.44 118 ARG A C 1
ATOM 922 O O . ARG A 1 118 ? -5.876 -5.187 13.878 1.00 94.44 118 ARG A O 1
ATOM 929 N N . LEU A 1 119 ? -8.028 -5.578 14.448 1.00 96.81 119 LEU A N 1
ATOM 930 C CA . LEU A 1 119 ? -8.310 -6.636 13.481 1.00 96.81 119 LEU A CA 1
ATOM 931 C C . LEU A 1 119 ? -9.238 -6.066 12.404 1.00 96.81 119 LEU A C 1
ATOM 933 O O . LEU A 1 119 ? -10.302 -5.539 12.732 1.00 96.81 119 LEU A O 1
ATOM 93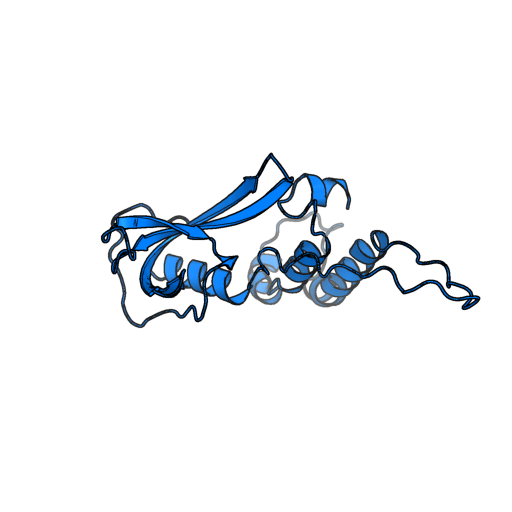7 N N . MET A 1 120 ? -8.827 -6.130 11.138 1.00 96.75 120 MET A N 1
ATOM 938 C CA . MET A 1 120 ? -9.477 -5.388 10.055 1.00 96.75 120 MET A CA 1
ATOM 939 C C . MET A 1 120 ? -9.681 -6.236 8.798 1.00 96.75 120 MET A C 1
ATOM 941 O O . MET A 1 120 ? -8.807 -7.011 8.408 1.00 96.75 120 MET A O 1
ATOM 945 N N . GLU A 1 121 ? -10.825 -6.039 8.145 1.00 97.25 121 GLU A N 1
ATOM 946 C CA . GLU A 1 121 ? -11.154 -6.572 6.818 1.00 97.25 121 GLU A CA 1
ATOM 947 C C . GLU A 1 121 ? -10.788 -5.509 5.758 1.00 97.25 121 GLU A C 1
ATOM 949 O O . GLU A 1 121 ? -11.514 -4.519 5.643 1.00 97.25 121 GLU A O 1
ATOM 954 N N . PRO A 1 122 ? -9.658 -5.618 5.030 1.00 96.31 122 PRO A N 1
ATOM 955 C CA . PRO A 1 122 ? -9.244 -4.603 4.058 1.00 96.31 122 PRO A CA 1
ATOM 956 C C . PRO A 1 122 ? -10.141 -4.615 2.811 1.00 96.31 122 PRO A C 1
ATOM 958 O O . PRO A 1 122 ? -10.374 -5.672 2.228 1.00 96.31 122 PRO A O 1
ATOM 961 N N . TYR A 1 123 ? -10.593 -3.439 2.358 1.00 95.38 123 TYR A N 1
ATOM 962 C CA . TYR A 1 123 ? -11.493 -3.303 1.200 1.00 95.38 123 TYR A CA 1
ATOM 963 C C . TYR A 1 123 ? -10.934 -2.471 0.049 1.00 95.38 123 TYR A C 1
ATOM 965 O O . TYR A 1 123 ? -11.140 -2.835 -1.105 1.00 95.38 123 TYR A O 1
ATOM 973 N N . LYS A 1 124 ? -10.242 -1.361 0.316 1.00 93.31 124 LYS A N 1
ATOM 974 C CA . LYS A 1 124 ? -9.759 -0.475 -0.755 1.00 93.31 124 LYS A CA 1
ATOM 975 C C . LYS A 1 124 ? -8.547 0.328 -0.323 1.00 93.31 124 LYS A C 1
ATOM 977 O O . LYS A 1 124 ? -8.489 0.760 0.823 1.00 93.31 124 LYS A O 1
ATOM 982 N N . LEU A 1 125 ? -7.642 0.603 -1.259 1.00 89.81 125 LEU A N 1
ATOM 983 C CA . LEU A 1 125 ? -6.569 1.586 -1.105 1.00 89.81 125 LEU A CA 1
ATOM 984 C C . LEU A 1 125 ? -6.888 2.851 -1.912 1.00 89.81 125 LEU A C 1
ATOM 986 O O . LEU A 1 125 ? -7.274 2.774 -3.078 1.00 89.81 125 LEU A O 1
ATOM 990 N N . GLU A 1 126 ? -6.717 4.021 -1.309 1.00 85.75 126 GLU A N 1
ATOM 991 C CA . GLU A 1 126 ? -6.937 5.319 -1.942 1.00 85.75 126 GLU A CA 1
ATOM 992 C C . GLU A 1 126 ? -5.807 6.297 -1.640 1.00 85.75 126 GLU A C 1
ATOM 994 O O . GLU A 1 126 ? -5.171 6.268 -0.588 1.00 85.75 126 GLU A O 1
ATOM 999 N N . TYR A 1 127 ? -5.619 7.244 -2.554 1.00 82.69 127 TYR A N 1
ATOM 1000 C CA . TYR A 1 127 ? -4.683 8.342 -2.386 1.00 82.69 127 TYR A CA 1
ATOM 1001 C C . TYR A 1 127 ? -5.426 9.664 -2.313 1.00 82.69 127 TYR A C 1
ATOM 1003 O O . TYR A 1 127 ? -6.261 9.968 -3.167 1.00 82.69 127 TYR A O 1
ATOM 1011 N N . LYS A 1 128 ? -5.072 10.498 -1.336 1.00 74.50 128 LYS A N 1
ATOM 1012 C CA . LYS A 1 128 ? -5.594 11.861 -1.247 1.00 74.50 128 LYS A CA 1
ATOM 1013 C C . LYS A 1 128 ? -4.463 12.841 -1.016 1.00 74.50 128 LYS A C 1
ATOM 1015 O O . LYS A 1 128 ? -3.720 12.743 -0.043 1.00 74.50 128 LYS A O 1
ATOM 1020 N N . VAL A 1 129 ? -4.378 13.829 -1.900 1.00 74.88 129 VAL A N 1
ATOM 1021 C CA . VAL A 1 129 ? -3.482 14.972 -1.727 1.00 74.88 129 VAL A CA 1
ATOM 1022 C C . VAL A 1 129 ? -4.208 16.039 -0.920 1.00 74.88 129 VAL A C 1
ATOM 1024 O O . VAL A 1 129 ? -5.281 16.523 -1.297 1.00 74.88 129 VAL A O 1
ATOM 1027 N N . ARG A 1 130 ? -3.628 16.418 0.214 1.00 75.06 130 ARG A N 1
ATOM 1028 C CA . ARG A 1 130 ? -4.128 17.510 1.039 1.00 75.06 130 ARG A CA 1
ATOM 1029 C C . ARG A 1 130 ? -3.783 18.841 0.373 1.00 75.06 130 ARG A C 1
ATOM 1031 O O . ARG A 1 130 ? -2.623 19.214 0.274 1.00 75.06 130 ARG A O 1
ATOM 1038 N N . LYS A 1 131 ? -4.809 19.594 -0.036 1.00 77.81 131 LYS A N 1
ATOM 1039 C CA . LYS A 1 131 ? -4.652 20.865 -0.775 1.00 77.81 131 LYS A CA 1
ATOM 1040 C C . LYS A 1 131 ? -3.909 21.968 -0.005 1.00 77.81 131 LYS A C 1
ATOM 1042 O O . LYS A 1 131 ? -3.387 22.881 -0.627 1.00 77.81 131 LYS A O 1
ATOM 1047 N N . LYS A 1 132 ? -3.892 21.918 1.334 1.00 77.12 132 LYS A N 1
ATOM 1048 C CA . LYS A 1 132 ? -3.268 22.956 2.176 1.00 77.12 132 LYS A CA 1
ATOM 1049 C C . LYS A 1 132 ? -1.741 22.976 2.047 1.00 77.12 132 LYS A C 1
ATOM 1051 O O . LYS A 1 132 ? -1.148 24.045 2.093 1.00 77.12 132 LYS A O 1
ATOM 1056 N N . ASP A 1 133 ? -1.122 21.806 1.934 1.00 73.50 133 ASP A N 1
ATOM 1057 C CA . ASP A 1 133 ? 0.334 21.628 1.954 1.00 73.50 133 ASP A CA 1
ATOM 1058 C C . ASP A 1 133 ? 0.848 20.700 0.844 1.00 73.50 133 ASP A C 1
ATOM 1060 O O . ASP A 1 133 ? 2.010 20.309 0.864 1.00 73.50 133 ASP A O 1
ATOM 1064 N N . ASN A 1 134 ? -0.012 20.347 -0.119 1.00 68.62 134 ASN A N 1
ATOM 1065 C CA . ASN A 1 134 ? 0.267 19.435 -1.233 1.00 68.62 134 ASN A CA 1
ATOM 1066 C C . ASN A 1 134 ? 0.884 18.093 -0.813 1.00 68.62 134 ASN A C 1
ATOM 1068 O O . ASN A 1 134 ? 1.584 17.453 -1.596 1.00 68.62 134 ASN A O 1
ATOM 1072 N N . ARG A 1 135 ? 0.598 17.636 0.410 1.00 71.12 135 ARG A N 1
ATOM 1073 C CA . ARG A 1 135 ? 1.060 16.335 0.889 1.00 71.12 135 ARG A CA 1
ATOM 1074 C C . ARG A 1 135 ? 0.103 15.224 0.498 1.00 71.12 135 ARG A C 1
ATOM 1076 O O . ARG A 1 135 ? -1.103 15.314 0.733 1.00 71.12 135 ARG A O 1
ATOM 1083 N N . GLY A 1 136 ? 0.662 14.183 -0.100 1.00 71.00 136 GLY A N 1
ATOM 1084 C CA . GLY A 1 136 ? -0.010 12.934 -0.402 1.00 71.00 136 GLY A CA 1
ATOM 1085 C C . GLY A 1 136 ? -0.141 12.036 0.813 1.00 71.00 136 GLY A C 1
ATOM 1086 O O . GLY A 1 136 ? 0.832 11.835 1.526 1.00 71.00 136 GLY A O 1
ATOM 1087 N N . PHE A 1 137 ? -1.318 11.458 1.009 1.00 77.31 137 PHE A N 1
ATOM 1088 C CA . PHE A 1 137 ? -1.540 10.421 2.008 1.00 77.31 137 PHE A CA 1
ATOM 1089 C C . PHE A 1 137 ? -2.208 9.218 1.351 1.00 77.31 137 PHE A C 1
ATOM 1091 O O . PHE A 1 137 ? -3.077 9.377 0.486 1.00 77.31 137 PHE A O 1
ATOM 1098 N N . GLU A 1 138 ? -1.791 8.030 1.772 1.00 79.75 138 GLU A N 1
ATOM 1099 C CA . GLU A 1 138 ? -2.403 6.765 1.389 1.00 79.75 138 GLU A CA 1
ATOM 1100 C C . GLU A 1 138 ? -3.330 6.308 2.510 1.00 79.75 138 GLU A C 1
ATOM 1102 O O . GLU A 1 138 ? -2.903 6.086 3.645 1.00 79.75 138 GLU A O 1
ATOM 1107 N N . TYR A 1 139 ? -4.601 6.154 2.177 1.00 87.19 139 TYR A N 1
ATOM 1108 C CA . TYR A 1 139 ? -5.617 5.665 3.088 1.00 87.19 139 TYR A CA 1
ATOM 1109 C C . TYR A 1 139 ? -6.038 4.292 2.626 1.00 87.19 139 TYR A C 1
ATOM 1111 O O . TYR A 1 139 ? -6.181 4.068 1.425 1.00 87.19 139 TYR A O 1
ATOM 1119 N N . PHE A 1 140 ? -6.313 3.404 3.566 1.00 89.50 140 PHE A N 1
ATOM 1120 C CA . PHE A 1 140 ? -7.044 2.197 3.237 1.00 89.50 140 PHE A CA 1
ATOM 1121 C C . PHE A 1 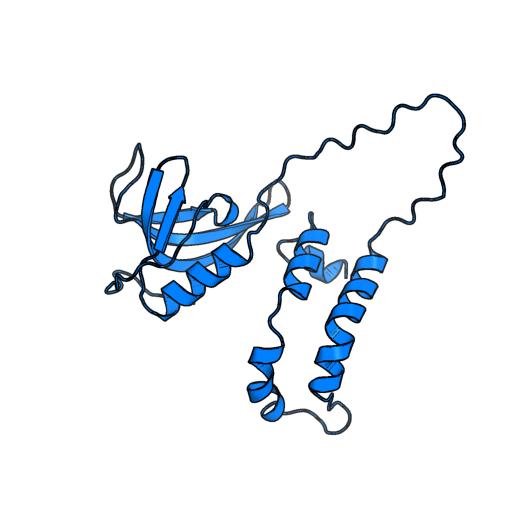140 ? -8.354 2.143 4.014 1.00 89.50 140 PHE A C 1
ATOM 1123 O O . PHE A 1 140 ? -8.442 2.558 5.174 1.00 89.50 140 PHE A O 1
ATOM 1130 N N . TRP A 1 141 ? -9.388 1.684 3.326 1.00 94.50 141 TRP A N 1
ATOM 1131 C CA . TRP A 1 141 ? -10.712 1.456 3.871 1.00 94.50 141 TRP A CA 1
ATOM 1132 C C . TRP A 1 141 ? -10.808 0.017 4.337 1.00 94.50 141 TRP A C 1
ATOM 1134 O O . TRP A 1 141 ? -10.422 -0.901 3.607 1.00 94.50 141 TRP A O 1
ATOM 1144 N N . ALA A 1 142 ? -11.320 -0.164 5.548 1.00 95.75 142 ALA A N 1
ATOM 1145 C CA . ALA A 1 142 ? -11.462 -1.474 6.153 1.00 95.75 142 ALA A CA 1
ATOM 1146 C C . ALA A 1 142 ? -12.669 -1.522 7.083 1.00 95.75 142 ALA A C 1
ATOM 1148 O O . ALA A 1 142 ? -13.019 -0.514 7.706 1.00 95.75 142 ALA A O 1
ATOM 1149 N N . TYR A 1 143 ? -13.259 -2.702 7.245 1.00 96.56 143 TYR A N 1
ATOM 1150 C CA . TYR A 1 143 ? -14.132 -2.950 8.385 1.00 96.56 143 TYR A CA 1
ATOM 1151 C C . TYR A 1 143 ? -13.273 -3.275 9.611 1.00 96.56 143 TYR A C 1
ATOM 1153 O O . TYR A 1 143 ? -12.600 -4.301 9.655 1.00 96.56 143 TYR A O 1
ATOM 1161 N N . ASP A 1 144 ? -13.274 -2.389 10.604 1.00 96.44 144 ASP A N 1
ATOM 1162 C CA . ASP A 1 144 ? -12.617 -2.598 11.894 1.00 96.44 144 ASP A CA 1
ATOM 1163 C C . ASP A 1 144 ? -13.501 -3.484 12.772 1.00 96.44 144 ASP A C 1
ATOM 1165 O O . ASP A 1 144 ? -14.589 -3.068 13.171 1.00 96.44 144 ASP A O 1
ATOM 1169 N N . CYS A 1 145 ? -13.044 -4.697 13.080 1.00 95.12 145 CYS A N 1
ATOM 1170 C CA . CYS A 1 145 ? -13.768 -5.632 13.939 1.00 95.12 145 CYS A CA 1
ATOM 1171 C C . CYS A 1 145 ? -13.554 -5.349 15.430 1.00 95.12 145 CYS A C 1
ATOM 1173 O O . CYS A 1 145 ? -14.299 -5.864 16.260 1.00 95.12 145 CYS A O 1
ATOM 1175 N N . THR A 1 146 ? -12.534 -4.565 15.780 1.00 93.25 146 THR A N 1
ATOM 1176 C CA . THR A 1 146 ? -12.174 -4.273 17.170 1.00 93.25 146 THR A CA 1
ATOM 1177 C C . THR A 1 146 ? -12.838 -2.986 17.651 1.00 93.25 146 THR A C 1
ATOM 1179 O O . THR A 1 146 ? -13.420 -2.956 18.732 1.00 93.25 146 THR A O 1
ATOM 1182 N N . GLY A 1 147 ? -12.784 -1.924 16.844 1.00 85.44 147 GLY A N 1
ATOM 1183 C CA . GLY A 1 147 ? -13.225 -0.590 17.244 1.00 85.44 147 GLY A CA 1
ATOM 1184 C C . GLY A 1 147 ? -12.165 0.168 18.045 1.00 85.44 147 GLY A C 1
ATOM 1185 O O . GLY A 1 147 ? -11.323 -0.422 18.715 1.00 85.44 147 GLY A O 1
ATOM 1186 N N . GLY A 1 148 ? -12.201 1.500 17.954 1.00 82.44 148 GLY A N 1
ATOM 1187 C CA . GLY A 1 148 ? -11.326 2.483 18.591 1.00 82.44 148 GLY A CA 1
ATOM 1188 C C . GLY A 1 148 ? -11.389 2.614 20.112 1.00 82.44 148 GLY A C 1
ATOM 1189 O O . GLY A 1 148 ? -12.221 2.027 20.785 1.00 82.44 148 GLY A O 1
ATOM 1190 N N . ARG A 1 149 ? -10.539 3.502 20.654 1.00 80.94 149 ARG A N 1
ATOM 1191 C CA . ARG A 1 149 ? -10.685 3.977 22.047 1.00 80.94 149 ARG A CA 1
ATOM 1192 C C . ARG A 1 149 ? -12.028 4.680 22.274 1.00 80.94 149 ARG A C 1
ATOM 1194 O O . ARG A 1 149 ? -12.554 4.658 23.375 1.00 80.94 149 ARG A O 1
ATOM 1201 N N . THR A 1 150 ? -12.543 5.332 21.233 1.00 83.94 150 THR A N 1
ATOM 1202 C CA . THR A 1 150 ? -13.737 6.191 21.274 1.00 83.94 150 THR A CA 1
ATOM 1203 C C . THR A 1 150 ? -14.829 5.766 20.290 1.00 83.94 150 THR A C 1
ATOM 1205 O O . THR A 1 150 ? -15.842 6.446 20.180 1.00 83.94 150 THR A O 1
ATOM 1208 N N . SER A 1 151 ? -14.643 4.679 19.535 1.00 86.50 151 SER A N 1
ATOM 1209 C CA . SER A 1 151 ? -15.627 4.222 18.543 1.00 86.50 151 SER A CA 1
ATOM 1210 C C . SER A 1 151 ? -15.703 2.701 18.505 1.00 86.50 151 SER A C 1
ATOM 1212 O O . SER A 1 151 ? -14.695 2.044 18.706 1.00 86.50 151 SER A O 1
ATOM 1214 N N . GLY A 1 152 ? -16.877 2.135 18.231 1.00 92.50 152 GLY A N 1
ATOM 1215 C CA . GLY A 1 152 ? -17.037 0.685 18.082 1.00 92.50 152 GLY A CA 1
ATOM 1216 C C . GLY A 1 152 ? -16.567 0.149 16.720 1.00 92.50 152 GLY A C 1
ATOM 1217 O O . GLY A 1 152 ? -16.049 0.923 15.896 1.00 92.50 152 GLY A O 1
ATOM 1218 N N . PRO A 1 153 ? -16.763 -1.161 16.482 1.00 95.44 153 PRO A N 1
ATOM 1219 C CA . PRO A 1 153 ? -16.540 -1.803 15.189 1.00 95.44 153 PRO A CA 1
ATOM 1220 C C . PRO A 1 153 ? -17.304 -1.127 14.041 1.00 95.44 153 PRO A C 1
ATOM 1222 O O . PRO A 1 153 ? -18.374 -0.554 14.253 1.00 95.44 153 PRO A O 1
ATOM 1225 N N . GLY A 1 154 ? -16.766 -1.184 12.823 1.00 95.12 154 GLY A N 1
ATOM 1226 C CA . GLY A 1 154 ? -17.404 -0.606 11.636 1.00 95.12 154 GLY A CA 1
ATOM 1227 C C . GLY A 1 154 ? -16.432 -0.240 10.517 1.00 95.12 154 GLY A C 1
ATOM 1228 O O . GLY A 1 154 ? -15.217 -0.326 10.685 1.00 95.12 154 GLY A O 1
ATOM 1229 N N . ILE A 1 155 ? -16.973 0.215 9.383 1.00 94.31 155 ILE A N 1
ATOM 1230 C CA . ILE A 1 155 ? -16.174 0.707 8.251 1.00 94.31 155 ILE A CA 1
ATOM 1231 C C . ILE A 1 155 ? -15.459 1.999 8.654 1.00 94.31 155 ILE A C 1
ATOM 1233 O O . ILE A 1 155 ? -16.087 2.957 9.112 1.00 94.31 155 ILE A O 1
ATOM 1237 N N . LYS A 1 156 ? -14.137 2.021 8.486 1.00 94.12 156 LYS A N 1
ATOM 1238 C CA . LYS A 1 156 ? -13.274 3.164 8.792 1.00 94.12 156 LYS A CA 1
ATOM 1239 C C . LYS A 1 156 ? -12.204 3.318 7.715 1.00 94.12 156 LYS A C 1
ATOM 1241 O O . LYS A 1 156 ? -11.831 2.360 7.042 1.00 94.12 156 LYS A O 1
ATOM 1246 N N . SER A 1 157 ? -11.692 4.536 7.592 1.00 92.31 157 SER A N 1
ATOM 1247 C CA . SER A 1 157 ? -10.482 4.838 6.832 1.00 92.31 157 SER A CA 1
ATOM 1248 C C . SER A 1 157 ? -9.298 4.966 7.784 1.00 92.31 157 SER A C 1
ATOM 1250 O O . SER A 1 157 ? -9.408 5.654 8.803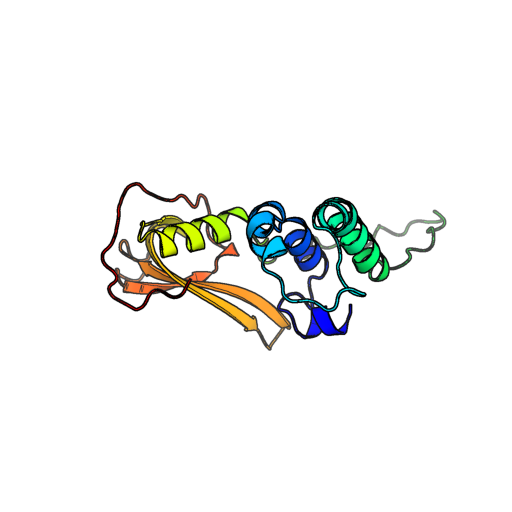 1.00 92.31 157 SER A O 1
ATOM 1252 N N . PHE A 1 158 ? -8.164 4.384 7.421 1.00 90.50 158 PHE A N 1
ATOM 1253 C CA . PHE A 1 158 ? -6.927 4.439 8.192 1.00 90.50 158 PHE A CA 1
ATOM 1254 C C . PHE A 1 158 ? -5.810 5.050 7.359 1.00 90.50 158 PHE A C 1
ATOM 1256 O O . PHE A 1 158 ? -5.705 4.774 6.165 1.00 90.50 158 PHE A O 1
ATOM 1263 N N . PHE A 1 159 ? -4.957 5.842 8.000 1.00 87.75 159 PHE A N 1
ATOM 1264 C CA . PHE A 1 159 ? -3.705 6.307 7.415 1.00 87.75 159 PHE A CA 1
ATOM 1265 C C . PHE A 1 159 ? -2.697 5.155 7.371 1.00 87.75 159 PHE A C 1
ATOM 1267 O O . PHE A 1 159 ? -2.327 4.603 8.409 1.00 87.75 159 PHE A O 1
ATOM 1274 N N . SER A 1 160 ? -2.265 4.769 6.172 1.00 83.88 160 SER A N 1
ATOM 1275 C CA . SER A 1 160 ? -1.420 3.579 5.988 1.00 83.88 160 SER A CA 1
ATOM 1276 C C . SER A 1 160 ? -0.017 3.759 6.580 1.00 83.88 160 SER A C 1
ATOM 1278 O O . SER A 1 160 ? 0.605 2.797 7.021 1.00 83.88 160 SER A O 1
ATOM 1280 N N . ASP A 1 161 ? 0.465 4.999 6.646 1.00 77.38 161 ASP A N 1
ATOM 1281 C CA . ASP A 1 161 ? 1.746 5.408 7.232 1.00 77.38 161 ASP A CA 1
ATOM 1282 C C . ASP A 1 161 ? 1.758 5.408 8.770 1.00 77.38 161 ASP A C 1
ATOM 1284 O O . ASP A 1 161 ? 2.823 5.384 9.396 1.00 77.38 161 ASP A O 1
ATOM 1288 N N . GLU A 1 162 ? 0.583 5.405 9.395 1.00 85.31 162 GLU A N 1
ATOM 1289 C CA . GLU A 1 162 ? 0.434 5.353 10.850 1.00 85.31 162 GLU A CA 1
ATOM 1290 C C . GLU A 1 162 ? 0.269 3.922 11.386 1.00 85.31 162 GLU A C 1
ATOM 1292 O O . GLU A 1 162 ? 0.328 3.712 12.602 1.00 85.31 162 GLU A O 1
ATOM 1297 N N . LEU A 1 163 ? 0.108 2.931 10.503 1.00 86.50 163 LEU A N 1
ATOM 1298 C CA . LEU A 1 163 ? 0.051 1.520 10.877 1.00 86.50 163 LEU A CA 1
ATOM 1299 C C . LEU A 1 163 ? 1.420 1.029 11.343 1.00 86.50 163 LEU A C 1
ATOM 1301 O O . LEU A 1 163 ? 2.448 1.244 10.695 1.00 86.50 163 LEU A O 1
ATOM 1305 N N . ARG A 1 164 ? 1.431 0.302 12.458 1.00 87.94 164 ARG A N 1
ATOM 1306 C CA . ARG A 1 164 ? 2.625 -0.367 12.985 1.00 87.94 164 ARG A CA 1
ATOM 1307 C C . ARG A 1 164 ? 2.365 -1.860 13.129 1.00 87.94 164 ARG A C 1
ATOM 1309 O O . ARG A 1 164 ? 1.227 -2.274 13.323 1.00 87.94 164 ARG A O 1
ATOM 1316 N N . ASN A 1 165 ? 3.427 -2.663 13.030 1.00 88.75 165 ASN A N 1
ATOM 1317 C CA . ASN A 1 165 ? 3.377 -4.119 13.213 1.00 88.75 165 ASN A CA 1
ATOM 1318 C C . ASN A 1 165 ? 2.262 -4.801 12.398 1.00 88.75 165 ASN A C 1
ATOM 1320 O O . ASN A 1 165 ? 1.556 -5.669 12.916 1.00 88.75 165 ASN A O 1
ATOM 1324 N N . ILE A 1 166 ? 2.063 -4.356 11.154 1.00 91.06 166 ILE A N 1
ATOM 1325 C CA . ILE A 1 166 ? 1.032 -4.902 10.275 1.00 91.06 166 ILE A CA 1
ATOM 1326 C C . ILE A 1 166 ? 1.400 -6.316 9.828 1.00 91.06 166 ILE A C 1
ATOM 1328 O O . ILE A 1 166 ? 2.523 -6.566 9.392 1.00 91.06 166 ILE A O 1
ATOM 1332 N N . THR A 1 167 ? 0.444 -7.231 9.927 1.00 93.19 167 THR A N 1
ATOM 1333 C CA . THR A 1 167 ? 0.607 -8.641 9.566 1.00 93.19 167 THR A CA 1
ATOM 1334 C C . THR A 1 167 ? -0.692 -9.196 8.993 1.00 93.19 167 THR A C 1
ATOM 1336 O O . THR A 1 167 ? -1.767 -8.929 9.536 1.00 93.19 167 THR A O 1
ATOM 1339 N N . ALA A 1 168 ? -0.602 -10.007 7.937 1.00 94.12 168 ALA A N 1
ATOM 1340 C CA . ALA A 1 168 ? -1.721 -10.843 7.508 1.00 94.12 168 ALA A CA 1
ATOM 1341 C C . ALA A 1 168 ? -1.984 -11.936 8.555 1.00 94.12 168 ALA A C 1
ATOM 1343 O O . ALA A 1 168 ? -1.052 -12.474 9.157 1.00 94.12 168 ALA A O 1
ATOM 1344 N N . THR A 1 169 ? -3.255 -12.241 8.792 1.00 95.69 169 THR A N 1
ATOM 1345 C CA . THR A 1 169 ? -3.669 -13.290 9.732 1.00 95.69 169 THR A CA 1
ATOM 1346 C C . THR A 1 169 ? -3.953 -14.596 8.986 1.00 95.69 169 THR A C 1
ATOM 1348 O O . THR A 1 169 ? -3.870 -14.664 7.765 1.00 95.69 169 THR A O 1
ATOM 1351 N N . ASN A 1 170 ? -4.334 -15.644 9.715 1.00 95.12 170 ASN A N 1
ATOM 1352 C CA . ASN A 1 170 ? -4.869 -16.880 9.140 1.00 95.12 170 ASN A CA 1
ATOM 1353 C C . ASN A 1 170 ? -6.405 -16.872 9.003 1.00 95.12 170 ASN A C 1
ATOM 1355 O O . ASN A 1 170 ? -6.999 -17.914 8.728 1.00 95.12 170 ASN A O 1
ATOM 1359 N N . ARG A 1 171 ? -7.063 -15.732 9.247 1.00 96.44 171 ARG A N 1
ATOM 1360 C CA . ARG A 1 171 ? -8.524 -15.610 9.227 1.00 96.44 171 ARG A CA 1
ATOM 1361 C C . ARG A 1 171 ? -8.975 -15.036 7.897 1.00 96.44 171 ARG A C 1
ATOM 1363 O O . ARG A 1 171 ? -8.487 -13.987 7.486 1.00 96.44 171 ARG A O 1
ATOM 1370 N N . SER A 1 172 ? -9.933 -15.690 7.255 1.00 96.69 172 SER A N 1
ATOM 1371 C CA . SER A 1 172 ? -10.647 -15.119 6.118 1.00 96.69 172 SER A CA 1
ATOM 1372 C C . SER A 1 172 ? -11.845 -14.290 6.580 1.00 96.69 172 SER A C 1
ATOM 1374 O O . SER A 1 172 ? -12.309 -14.422 7.715 1.00 96.69 172 SER A O 1
ATOM 1376 N N . PHE A 1 173 ? -12.361 -13.439 5.697 1.00 96.50 173 PHE A N 1
ATOM 1377 C CA . PHE A 1 173 ? -13.612 -12.718 5.915 1.00 96.50 173 PHE A CA 1
ATOM 1378 C C . PHE A 1 173 ? -14.528 -12.823 4.693 1.00 96.50 173 PHE A C 1
ATOM 1380 O O . PHE A 1 173 ? -14.072 -12.949 3.558 1.00 96.50 173 PHE A O 1
ATOM 1387 N N . ALA A 1 174 ? -15.838 -12.757 4.933 1.00 95.56 174 ALA A N 1
ATOM 1388 C CA . ALA A 1 174 ? -16.829 -12.549 3.885 1.00 95.56 174 ALA A CA 1
ATOM 1389 C C . ALA A 1 174 ? -17.065 -11.034 3.751 1.00 95.56 174 ALA A C 1
ATOM 1391 O O . ALA A 1 174 ? -17.480 -10.422 4.740 1.00 95.56 174 ALA A O 1
ATOM 1392 N N . PRO A 1 175 ? -16.783 -10.412 2.590 1.00 92.00 175 PRO A N 1
ATOM 1393 C CA . PRO A 1 175 ? -16.877 -8.964 2.443 1.00 92.00 175 PRO A CA 1
ATOM 1394 C C . PRO A 1 175 ? -18.269 -8.435 2.780 1.00 92.00 175 PRO A C 1
ATOM 1396 O O . PRO A 1 175 ? -19.276 -8.932 2.276 1.00 92.00 175 PRO A O 1
ATOM 1399 N N . ARG A 1 176 ? -18.313 -7.399 3.619 1.00 91.19 176 ARG A N 1
ATOM 1400 C CA . ARG A 1 176 ? -19.541 -6.656 3.938 1.00 91.19 176 ARG A CA 1
ATOM 1401 C C . ARG A 1 176 ? -19.765 -5.490 2.973 1.00 91.19 176 ARG A C 1
ATOM 1403 O O . ARG A 1 176 ? -20.864 -4.949 2.920 1.00 91.19 176 ARG A O 1
ATOM 1410 N N . ASP A 1 177 ? -18.715 -5.111 2.250 1.00 89.75 177 ASP A N 1
ATOM 1411 C CA . ASP A 1 177 ? -18.674 -4.057 1.241 1.00 89.75 177 ASP A CA 1
ATOM 1412 C C . ASP A 1 177 ? -17.792 -4.507 0.058 1.00 89.75 177 ASP A C 1
ATOM 1414 O O . ASP A 1 177 ? -17.134 -5.552 0.113 1.00 89.75 177 ASP A O 1
ATOM 1418 N N . GLN A 1 178 ? -17.787 -3.737 -1.027 1.00 89.88 178 GLN A N 1
ATOM 1419 C CA . GLN A 1 178 ? -17.044 -4.041 -2.241 1.00 89.88 178 GLN A CA 1
ATOM 1420 C C . GLN A 1 178 ? -15.526 -3.945 -2.030 1.00 89.88 178 GLN A C 1
ATOM 1422 O O . GLN A 1 178 ? -14.990 -2.909 -1.636 1.00 89.88 178 GLN A O 1
ATOM 1427 N N . VAL A 1 179 ? -14.822 -5.018 -2.394 1.00 88.19 179 VAL A N 1
ATOM 1428 C CA . VAL A 1 179 ? -13.354 -5.075 -2.405 1.00 88.19 179 VAL A CA 1
ATOM 1429 C C . VAL A 1 179 ? -12.819 -4.536 -3.739 1.00 88.19 179 VAL A C 1
ATOM 1431 O O . VAL A 1 179 ? -13.279 -4.945 -4.805 1.00 88.19 179 VAL A O 1
ATOM 1434 N N . MET A 1 180 ? -11.857 -3.611 -3.689 1.00 86.94 180 MET A N 1
ATOM 1435 C CA . MET A 1 180 ? -11.300 -2.875 -4.833 1.00 86.94 180 MET A CA 1
ATOM 1436 C C . MET A 1 180 ? -9.756 -2.792 -4.757 1.00 86.94 180 MET A C 1
ATOM 1438 O O . MET A 1 180 ? -9.210 -1.726 -4.457 1.00 86.94 180 MET A O 1
ATOM 1442 N N . PHE A 1 181 ? -9.054 -3.902 -5.027 1.00 80.75 181 PHE A N 1
ATOM 1443 C CA . PHE A 1 181 ? -7.577 -4.013 -5.063 1.00 80.75 181 PHE A CA 1
ATOM 1444 C C . PHE A 1 181 ? -7.049 -4.637 -6.363 1.00 80.75 181 PHE A C 1
ATOM 1446 O O . PHE A 1 181 ? -7.843 -5.291 -7.067 1.00 80.75 181 PHE A O 1
#

Radius of gyration: 20.98 Å; chains: 1; bounding box: 55×48×56 Å